Protein AF-A0A438I5A9-F1 (afdb_monomer_lite)

Secondary structure (DSSP, 8-state):
-HHHHHHHHHHHHHHHHHT-HHHHSS-HHHHHHHHHHHHHHHHS-S-GGGGHHHHHHHHHHHHHHHSS---HHHHHHHHHHHHHHHHHHHHHHT-S---------------------PPPP-

Sequence (122 aa):
MAKVILSWVAQKLSVLVIQESGLLNGLEEKVNSIYLELDSLLREPSELEEFRGIAYDIEDVIDDLTLKSLATRRRSRVHKKLEQIKAKIYDVSRGPASYAFIPAQPVEEQNIAITVVSPVID

Foldseek 3Di:
DLLVLLVVLLVLLVCCLPPVVVLCVPPNVLSVVLSVLSVVVSPDPDDRPLCSVLSVLSVVLSVLSPPPDNDPVSNVVSVVSSVVSVVSSVCVVVPPPPPPPPPPDPPPPPDPPDDDDDDDDD

Structure (mmCIF, N/CA/C/O backbone):
data_AF-A0A438I5A9-F1
#
_entry.id   AF-A0A438I5A9-F1
#
loop_
_atom_site.group_PDB
_atom_site.id
_atom_site.type_symbol
_atom_site.label_atom_id
_atom_site.label_alt_id
_atom_site.label_comp_id
_atom_site.label_asym_id
_atom_site.label_entity_id
_atom_site.label_seq_id
_atom_site.pdbx_PDB_ins_code
_atom_site.Cartn_x
_atom_site.Cartn_y
_atom_site.Cartn_z
_atom_site.occupancy
_atom_site.B_iso_or_equiv
_atom_site.auth_seq_id
_atom_site.auth_comp_id
_atom_site.auth_asym_id
_atom_site.auth_atom_id
_atom_site.pdbx_PDB_model_num
ATOM 1 N N . MET A 1 1 ? 4.912 2.527 -17.682 1.00 76.62 1 MET A N 1
ATOM 2 C CA . MET A 1 1 ? 3.610 2.621 -16.978 1.00 76.62 1 MET A CA 1
ATOM 3 C C . MET A 1 1 ? 3.758 2.273 -15.498 1.00 76.62 1 MET A C 1
ATOM 5 O O . MET A 1 1 ? 3.324 3.063 -14.671 1.00 76.62 1 MET A O 1
ATOM 9 N N . ALA A 1 2 ? 4.425 1.164 -15.148 1.00 78.81 2 ALA A N 1
ATOM 10 C CA . ALA A 1 2 ? 4.607 0.736 -13.757 1.00 78.81 2 ALA A CA 1
ATOM 11 C C . ALA A 1 2 ? 5.209 1.800 -12.820 1.00 78.81 2 ALA A C 1
ATOM 13 O O . ALA A 1 2 ? 4.663 2.020 -11.746 1.00 78.81 2 ALA A O 1
ATOM 14 N N . LYS A 1 3 ? 6.241 2.547 -13.247 1.00 81.81 3 LYS A N 1
ATOM 15 C CA . LYS A 1 3 ? 6.838 3.636 -12.443 1.00 81.81 3 LYS A CA 1
ATOM 16 C C . LYS A 1 3 ? 5.818 4.680 -11.966 1.00 81.81 3 LYS A C 1
ATOM 18 O O . LYS A 1 3 ? 5.880 5.123 -10.825 1.00 81.81 3 LYS A O 1
ATOM 23 N N . VAL A 1 4 ? 4.874 5.054 -12.833 1.00 86.25 4 VAL A N 1
ATOM 24 C CA . VAL A 1 4 ? 3.818 6.027 -12.504 1.00 86.25 4 VAL A CA 1
ATOM 25 C C . VAL A 1 4 ? 2.880 5.453 -11.446 1.00 86.25 4 VAL A C 1
ATOM 27 O O . VAL A 1 4 ? 2.567 6.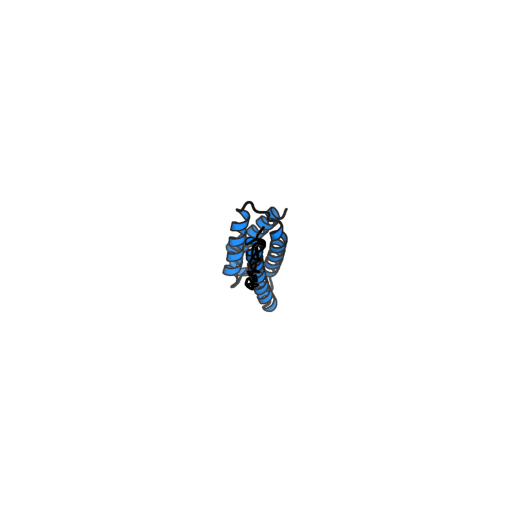130 -10.473 1.00 86.25 4 VAL A O 1
ATOM 30 N N . ILE A 1 5 ? 2.482 4.188 -11.606 1.00 86.38 5 ILE A N 1
ATOM 31 C CA . ILE A 1 5 ? 1.597 3.497 -10.663 1.00 86.38 5 ILE A CA 1
ATOM 32 C C . ILE A 1 5 ? 2.290 3.347 -9.301 1.00 86.38 5 ILE A C 1
ATOM 34 O O . ILE A 1 5 ? 1.700 3.696 -8.284 1.00 86.38 5 ILE A O 1
ATOM 38 N N . LEU A 1 6 ? 3.555 2.914 -9.268 1.00 86.94 6 LEU A N 1
ATOM 39 C CA . LEU A 1 6 ? 4.317 2.810 -8.020 1.00 86.94 6 LEU A CA 1
ATOM 40 C C . LEU A 1 6 ? 4.468 4.154 -7.314 1.00 86.94 6 LEU A C 1
ATOM 42 O O . LEU A 1 6 ? 4.264 4.227 -6.107 1.00 86.94 6 LEU A O 1
ATOM 46 N N . SER A 1 7 ? 4.811 5.211 -8.053 1.00 89.12 7 SER A N 1
ATOM 47 C CA . SER A 1 7 ? 4.953 6.551 -7.481 1.00 89.12 7 SER A CA 1
ATOM 48 C C . SER A 1 7 ? 3.645 7.033 -6.860 1.00 89.12 7 SER A C 1
ATOM 50 O O . SER A 1 7 ? 3.646 7.558 -5.748 1.00 89.12 7 SER A O 1
ATOM 52 N N . TRP A 1 8 ? 2.523 6.789 -7.534 1.00 91.31 8 TRP A N 1
ATOM 53 C CA . TRP A 1 8 ? 1.204 7.134 -7.019 1.00 91.31 8 TRP A CA 1
ATOM 54 C C . TRP A 1 8 ? 0.838 6.346 -5.755 1.00 91.31 8 TRP A C 1
ATOM 56 O O . TRP A 1 8 ? 0.359 6.920 -4.777 1.00 91.31 8 TRP A O 1
ATOM 66 N N . VAL A 1 9 ? 1.108 5.040 -5.737 1.00 91.88 9 VAL A N 1
ATOM 67 C CA . VAL A 1 9 ? 0.880 4.192 -4.562 1.00 91.88 9 VAL A CA 1
ATOM 68 C C . VAL A 1 9 ? 1.768 4.613 -3.385 1.00 91.88 9 VAL A C 1
ATOM 70 O O . VAL A 1 9 ? 1.273 4.742 -2.266 1.00 91.88 9 VAL A O 1
ATOM 73 N N . ALA A 1 10 ? 3.051 4.894 -3.622 1.00 91.38 10 ALA A N 1
ATOM 74 C CA . ALA A 1 10 ? 3.963 5.395 -2.594 1.00 91.38 10 ALA A CA 1
ATOM 75 C C . ALA A 1 10 ? 3.469 6.729 -2.010 1.00 91.38 10 ALA A C 1
ATOM 77 O O . ALA A 1 10 ? 3.500 6.926 -0.796 1.00 91.38 10 ALA A O 1
ATOM 78 N N . GLN A 1 11 ? 2.928 7.613 -2.851 1.00 93.00 11 GLN A N 1
ATOM 79 C CA . GLN A 1 11 ? 2.331 8.866 -2.400 1.00 93.00 11 GLN A CA 1
ATOM 80 C C . GLN A 1 11 ? 1.096 8.636 -1.516 1.00 93.00 11 GLN A C 1
ATOM 82 O O . GLN A 1 11 ? 0.970 9.275 -0.472 1.00 93.00 11 GLN A O 1
ATOM 87 N N . LYS A 1 12 ? 0.210 7.697 -1.872 1.00 92.69 12 LYS A N 1
ATOM 88 C CA . LYS A 1 12 ? -0.932 7.329 -1.016 1.00 92.69 12 LYS A CA 1
ATOM 89 C C . LYS A 1 12 ? -0.485 6.760 0.334 1.00 92.69 12 LYS A C 1
ATOM 91 O O . LYS A 1 12 ? -1.045 7.129 1.363 1.00 92.69 12 LYS A O 1
ATOM 96 N N . LEU A 1 13 ? 0.534 5.897 0.348 1.00 91.56 13 LEU A N 1
ATOM 97 C CA . LEU A 1 13 ? 1.100 5.374 1.594 1.00 91.56 13 LEU A CA 1
ATOM 98 C C . LEU A 1 13 ? 1.696 6.486 2.461 1.00 91.56 13 LEU A C 1
ATOM 100 O O . LEU A 1 13 ? 1.480 6.494 3.669 1.00 91.56 13 LEU A O 1
ATOM 104 N N . SER A 1 14 ? 2.390 7.449 1.852 1.00 91.31 14 SER A N 1
ATOM 105 C CA . SER A 1 14 ? 2.919 8.622 2.552 1.00 91.31 14 SER A CA 1
ATOM 106 C C . SER A 1 14 ? 1.809 9.405 3.263 1.00 91.31 14 SER A C 1
ATOM 108 O O . SER A 1 14 ? 1.932 9.719 4.446 1.00 91.31 14 SER A O 1
ATOM 110 N N . VAL A 1 15 ? 0.681 9.645 2.583 1.00 91.31 15 VAL A N 1
ATOM 111 C CA . VAL A 1 15 ? -0.496 10.301 3.180 1.00 91.31 15 VAL A CA 1
ATOM 112 C C . VAL A 1 15 ? -1.051 9.487 4.351 1.00 91.31 15 VAL A C 1
ATOM 114 O O . VAL A 1 15 ? -1.270 10.047 5.424 1.00 91.31 15 VAL A O 1
ATOM 117 N N . LEU A 1 16 ? -1.205 8.169 4.192 1.00 88.56 16 LEU A N 1
ATOM 118 C CA . LEU A 1 16 ? -1.674 7.292 5.270 1.00 88.56 16 LEU A CA 1
ATOM 119 C C . LEU A 1 16 ? -0.764 7.330 6.503 1.00 88.56 16 LEU A C 1
ATOM 121 O O . LEU A 1 16 ? -1.253 7.382 7.627 1.00 88.56 16 LEU A O 1
ATOM 125 N N . VAL A 1 17 ? 0.554 7.312 6.307 1.00 87.62 17 VAL A N 1
ATOM 126 C CA . VAL A 1 17 ? 1.529 7.307 7.408 1.00 87.62 17 VAL A CA 1
ATOM 127 C C . VAL A 1 17 ? 1.596 8.666 8.109 1.00 87.62 17 VAL A C 1
ATOM 129 O O . VAL A 1 17 ? 1.683 8.715 9.334 1.00 87.62 17 VAL A O 1
ATOM 132 N N . ILE A 1 18 ? 1.556 9.767 7.356 1.00 87.12 18 ILE A N 1
ATOM 133 C CA . ILE A 1 18 ? 1.800 11.117 7.888 1.00 87.12 18 ILE A CA 1
ATOM 134 C C . ILE A 1 18 ? 0.514 11.775 8.395 1.00 87.12 18 ILE A C 1
ATOM 136 O O . ILE A 1 18 ? 0.531 12.445 9.426 1.00 87.12 18 ILE A O 1
ATOM 140 N N . GLN A 1 19 ? -0.587 11.628 7.659 1.00 85.75 19 GLN A N 1
ATOM 141 C CA . GLN A 1 19 ? -1.814 12.401 7.874 1.00 85.75 19 GLN A CA 1
ATOM 142 C C . GLN A 1 19 ? -2.952 11.553 8.447 1.00 85.75 19 GLN A C 1
ATOM 144 O O . GLN A 1 19 ? -3.725 12.047 9.263 1.00 85.75 19 GLN A O 1
ATOM 149 N N . GLU A 1 20 ? -3.041 10.276 8.069 1.00 86.44 20 GLU A N 1
ATOM 150 C CA . GLU A 1 20 ? -4.157 9.395 8.443 1.00 86.44 20 GLU A CA 1
ATOM 151 C C . GLU A 1 20 ? -3.716 8.205 9.311 1.00 86.44 20 GLU A C 1
ATOM 153 O O . GLU A 1 20 ? -4.329 7.136 9.289 1.00 86.44 20 GLU A O 1
ATOM 158 N N . SER A 1 21 ? -2.674 8.390 10.128 1.00 82.81 21 SER A N 1
ATOM 159 C CA . SER A 1 21 ? -2.080 7.320 10.946 1.00 82.81 21 SER A CA 1
ATOM 160 C C . SER A 1 21 ? -3.086 6.637 11.881 1.00 82.81 21 SER A C 1
ATOM 162 O O . SER A 1 21 ? -2.971 5.444 12.153 1.00 82.81 21 SER A O 1
ATOM 164 N N . GLY A 1 22 ? -4.147 7.344 12.288 1.00 83.88 22 GLY A N 1
ATOM 165 C CA . GLY A 1 22 ? -5.256 6.780 13.064 1.00 83.88 22 GLY A CA 1
ATOM 166 C C . GLY A 1 22 ? -6.003 5.624 12.378 1.00 83.88 22 GLY A C 1
ATOM 167 O O . GLY A 1 22 ? -6.617 4.810 13.068 1.00 83.88 22 GLY A O 1
ATOM 168 N N . LEU A 1 23 ? -5.932 5.501 11.047 1.00 85.06 23 LEU A N 1
ATOM 169 C CA . LEU A 1 23 ? -6.495 4.364 10.304 1.00 85.06 23 LEU A CA 1
ATOM 170 C C . LEU A 1 23 ? -5.634 3.098 10.442 1.00 85.06 23 LEU A C 1
ATOM 172 O O . LEU A 1 23 ? -6.148 1.974 10.395 1.00 85.06 23 LEU A O 1
ATOM 176 N N . LEU A 1 24 ? -4.328 3.267 10.659 1.00 86.19 24 LEU A N 1
ATOM 177 C CA . LEU A 1 24 ? -3.358 2.176 10.692 1.00 86.19 24 LEU A CA 1
ATOM 178 C C . LEU A 1 24 ? -3.482 1.365 11.985 1.00 86.19 24 LEU A C 1
ATOM 180 O O . LEU A 1 24 ? -3.490 0.131 11.920 1.00 86.19 24 LEU A O 1
ATOM 184 N N . ASN A 1 25 ? -3.690 2.039 13.123 1.00 83.62 25 ASN A N 1
ATOM 185 C CA . ASN A 1 25 ? -3.977 1.467 14.445 1.00 83.62 25 ASN A CA 1
ATOM 186 C C . ASN A 1 25 ? -3.163 0.181 14.711 1.00 83.62 25 ASN A C 1
ATOM 188 O O . ASN A 1 25 ? -3.690 -0.941 14.692 1.00 83.62 25 ASN A O 1
ATOM 192 N N . GLY A 1 26 ? -1.850 0.372 14.874 1.00 86.00 26 GLY A N 1
ATOM 193 C CA . GLY A 1 26 ? -0.846 -0.664 15.143 1.00 86.00 26 GLY A CA 1
ATOM 194 C C . GLY A 1 26 ? -0.137 -1.226 13.903 1.00 86.00 26 GLY A C 1
ATOM 195 O O . GLY A 1 26 ? 0.615 -2.194 14.014 1.00 86.00 26 GLY A O 1
ATOM 196 N N . LEU A 1 27 ? -0.399 -0.678 12.712 1.00 89.50 27 LEU A N 1
ATOM 197 C CA . LEU A 1 27 ? 0.239 -1.076 11.447 1.00 89.50 27 LEU A CA 1
ATOM 198 C C . LEU A 1 27 ? 1.207 -0.016 10.898 1.00 89.50 27 LEU A C 1
ATOM 200 O O . LEU A 1 27 ? 1.787 -0.220 9.833 1.00 89.50 27 LEU A O 1
ATOM 204 N N . GLU A 1 28 ? 1.391 1.092 11.615 1.00 90.62 28 GLU A N 1
ATOM 205 C CA . GLU A 1 28 ? 2.137 2.282 11.197 1.00 90.62 28 GLU A CA 1
ATOM 206 C C . GLU A 1 28 ? 3.556 1.920 10.757 1.00 90.62 28 GLU A C 1
ATOM 208 O O . GLU A 1 28 ? 3.977 2.270 9.658 1.00 90.62 28 GLU A O 1
ATOM 213 N N . GLU A 1 29 ? 4.266 1.147 11.579 1.00 91.62 29 GLU A N 1
ATOM 214 C CA . GLU A 1 29 ? 5.647 0.747 11.309 1.00 91.62 29 GLU A CA 1
ATOM 215 C C . GLU A 1 29 ? 5.767 -0.105 10.036 1.00 91.62 29 GLU A C 1
ATOM 217 O O . GLU A 1 29 ? 6.651 0.127 9.211 1.00 91.62 29 GLU A O 1
ATOM 222 N N . LYS A 1 30 ? 4.849 -1.059 9.828 1.00 91.50 30 LYS A N 1
ATOM 223 C CA . LYS A 1 30 ? 4.867 -1.929 8.640 1.00 91.50 30 LYS A CA 1
ATOM 224 C C . LYS A 1 30 ? 4.575 -1.153 7.367 1.00 91.50 30 LYS A C 1
ATOM 226 O O . LYS A 1 30 ? 5.265 -1.334 6.367 1.00 91.50 30 LYS A O 1
ATOM 231 N N . VAL A 1 31 ? 3.568 -0.284 7.408 1.00 91.94 31 VAL A N 1
ATOM 232 C CA . VAL A 1 31 ? 3.208 0.554 6.262 1.00 91.94 31 VAL A CA 1
ATOM 233 C C . VAL A 1 31 ? 4.337 1.538 5.945 1.00 91.94 31 VAL A C 1
ATOM 235 O O . VAL A 1 31 ? 4.697 1.690 4.779 1.00 91.94 31 VAL A O 1
ATOM 238 N N . ASN A 1 32 ? 4.960 2.131 6.967 1.00 93.19 32 ASN A N 1
ATOM 239 C CA . ASN A 1 32 ? 6.108 3.015 6.791 1.00 93.19 32 ASN A CA 1
ATOM 240 C C . ASN A 1 32 ? 7.333 2.280 6.215 1.00 93.19 32 ASN A C 1
ATOM 242 O O . ASN A 1 32 ? 7.984 2.803 5.318 1.00 93.19 32 ASN A O 1
ATOM 246 N N . SER A 1 33 ? 7.620 1.049 6.660 1.00 93.06 33 SER A N 1
ATOM 247 C CA . SER A 1 33 ? 8.691 0.214 6.086 1.00 93.06 33 SER A CA 1
ATOM 248 C C . SER A 1 33 ? 8.489 -0.005 4.587 1.00 93.06 33 SER A C 1
ATOM 250 O O . SER A 1 33 ? 9.425 0.175 3.817 1.00 93.06 33 SER A O 1
ATOM 252 N N . ILE A 1 34 ? 7.268 -0.352 4.166 1.00 92.62 34 ILE A N 1
ATOM 253 C CA . ILE A 1 34 ? 6.946 -0.562 2.747 1.00 92.62 34 ILE A CA 1
ATOM 254 C C . ILE A 1 34 ? 7.076 0.746 1.963 1.00 92.62 34 ILE A C 1
ATOM 256 O O . ILE A 1 34 ? 7.650 0.752 0.879 1.00 92.62 34 ILE A O 1
ATOM 260 N N . TYR A 1 35 ? 6.586 1.861 2.509 1.00 92.69 35 TYR A N 1
ATOM 261 C CA . TYR A 1 35 ? 6.753 3.175 1.887 1.00 92.69 35 TYR A CA 1
ATOM 262 C C . TYR A 1 35 ? 8.232 3.509 1.633 1.00 92.69 35 TYR A C 1
ATOM 264 O O . TYR A 1 35 ? 8.579 3.900 0.521 1.00 92.69 35 TYR A O 1
ATOM 272 N N . LEU A 1 36 ? 9.103 3.314 2.628 1.00 91.25 36 LEU A N 1
ATOM 273 C CA . LEU A 1 36 ? 10.535 3.598 2.501 1.00 91.25 36 LEU A CA 1
ATOM 274 C C . LEU A 1 36 ? 11.222 2.696 1.467 1.00 91.25 36 LEU A C 1
ATOM 276 O O . LEU A 1 36 ? 12.043 3.177 0.688 1.00 91.25 36 LEU A O 1
ATOM 280 N N . GLU A 1 37 ? 10.872 1.408 1.427 1.00 89.62 37 GLU A N 1
ATOM 281 C CA . GLU A 1 37 ? 11.391 0.481 0.415 1.00 89.62 37 GLU A CA 1
ATOM 282 C C . GLU A 1 37 ? 10.971 0.911 -1.003 1.00 89.62 37 GLU A C 1
ATOM 284 O O . GLU A 1 37 ? 11.799 0.937 -1.913 1.00 89.62 37 GLU A O 1
ATOM 289 N N . LEU A 1 38 ? 9.715 1.333 -1.193 1.00 87.88 38 LEU A N 1
ATOM 290 C CA . LEU A 1 38 ? 9.229 1.829 -2.485 1.00 87.88 38 LEU A CA 1
ATOM 291 C C . LEU A 1 38 ? 9.871 3.161 -2.888 1.00 87.88 38 LEU A C 1
ATOM 293 O O . LEU A 1 38 ? 10.203 3.328 -4.061 1.00 87.88 38 LEU A O 1
ATOM 297 N N . ASP A 1 39 ? 10.066 4.100 -1.954 1.00 88.25 39 ASP A N 1
ATOM 298 C CA . ASP A 1 39 ? 10.769 5.362 -2.240 1.00 88.25 39 ASP A CA 1
ATOM 299 C C . ASP A 1 39 ? 12.206 5.093 -2.699 1.00 88.25 39 ASP A C 1
ATOM 301 O O . ASP A 1 39 ? 12.665 5.679 -3.680 1.00 88.25 39 ASP A O 1
ATOM 305 N N . SER A 1 40 ? 12.892 4.150 -2.045 1.00 86.62 40 SER A N 1
ATOM 306 C CA . SER A 1 40 ? 14.231 3.718 -2.449 1.00 86.62 40 SER A CA 1
ATOM 307 C C . SER A 1 40 ? 14.228 3.157 -3.871 1.00 86.62 40 SER A C 1
ATOM 309 O O . SER A 1 40 ? 15.055 3.549 -4.690 1.00 86.62 40 SER A O 1
ATOM 311 N N . LEU A 1 41 ? 13.275 2.283 -4.199 1.00 82.75 41 LEU A N 1
ATOM 312 C CA . LEU A 1 41 ? 13.172 1.670 -5.526 1.00 82.75 41 LEU A CA 1
ATOM 313 C C . LEU A 1 41 ? 12.860 2.681 -6.631 1.00 82.75 41 LEU A C 1
ATOM 315 O O . LEU A 1 41 ? 13.364 2.560 -7.743 1.00 82.75 41 LEU A O 1
ATOM 319 N N . LEU A 1 42 ? 12.052 3.702 -6.343 1.00 83.94 42 LEU A N 1
ATOM 320 C CA . LEU A 1 42 ? 11.712 4.746 -7.314 1.00 83.94 42 LEU A CA 1
ATOM 321 C C . LEU A 1 42 ? 12.910 5.629 -7.700 1.00 83.94 42 LEU A C 1
ATOM 323 O O . LEU A 1 42 ? 12.883 6.250 -8.775 1.00 83.94 42 LEU A O 1
ATOM 327 N N . ARG A 1 43 ? 13.936 5.687 -6.840 1.00 83.12 43 ARG A N 1
ATOM 328 C CA . ARG A 1 43 ? 15.201 6.398 -7.081 1.00 83.12 43 ARG A CA 1
ATOM 329 C C . ARG A 1 43 ? 16.159 5.605 -7.971 1.00 83.12 43 ARG A C 1
ATOM 331 O O . ARG A 1 43 ? 16.969 6.226 -8.655 1.00 83.12 43 ARG A O 1
ATOM 338 N N . GLU A 1 44 ? 16.039 4.280 -8.006 1.00 78.12 44 GLU A N 1
ATOM 339 C CA . GLU A 1 44 ? 16.864 3.417 -8.852 1.00 78.12 44 GLU A CA 1
ATOM 340 C C . GLU A 1 44 ? 16.410 3.456 -10.332 1.00 78.12 44 GLU A C 1
ATOM 342 O O . GLU A 1 44 ? 15.220 3.611 -10.631 1.00 78.12 44 GLU A O 1
ATOM 347 N N . PRO A 1 45 ? 17.339 3.324 -11.299 1.00 58.81 45 PRO A N 1
ATOM 348 C CA . PRO A 1 45 ? 17.033 3.344 -12.733 1.00 58.81 45 PRO A CA 1
ATOM 349 C C . PRO A 1 45 ? 16.494 2.006 -13.283 1.00 58.81 45 PRO A C 1
ATOM 351 O O . PRO A 1 45 ? 16.352 1.872 -14.497 1.00 58.81 45 PRO A O 1
ATOM 354 N N . SER A 1 46 ? 16.223 1.015 -12.427 1.00 65.75 46 SER A N 1
ATOM 355 C CA . SER A 1 46 ? 15.857 -0.355 -12.810 1.00 65.75 46 SER A CA 1
ATOM 356 C C . SER A 1 46 ? 14.473 -0.479 -13.465 1.00 65.75 46 SER A C 1
ATOM 358 O O . SER A 1 46 ? 13.604 0.390 -13.351 1.00 65.75 46 SER A O 1
ATOM 360 N N . GLU A 1 47 ? 14.262 -1.586 -14.186 1.00 67.88 47 GLU A N 1
ATOM 361 C CA . GLU A 1 47 ? 12.981 -1.901 -14.820 1.00 67.88 47 GLU A CA 1
ATOM 362 C C . GLU A 1 47 ? 11.912 -2.207 -13.761 1.00 67.88 47 GLU A C 1
ATOM 364 O O . GLU A 1 47 ? 11.828 -3.294 -13.202 1.00 67.88 47 GLU A O 1
ATOM 369 N N . LEU A 1 48 ? 11.058 -1.218 -13.487 1.00 75.12 48 LEU A N 1
ATOM 370 C CA . LEU A 1 48 ? 10.024 -1.299 -12.451 1.00 75.12 48 LEU A CA 1
ATOM 371 C C . LEU A 1 48 ? 8.793 -2.141 -12.840 1.00 75.12 48 LEU A C 1
ATOM 373 O O . LEU A 1 48 ? 7.804 -2.146 -12.108 1.00 75.12 48 LEU A O 1
ATOM 377 N N . GLU A 1 49 ? 8.795 -2.815 -13.993 1.00 80.31 49 GLU A N 1
ATOM 378 C CA . GLU A 1 49 ? 7.606 -3.525 -14.485 1.00 80.31 49 GLU A CA 1
ATOM 379 C C . GLU A 1 49 ? 7.234 -4.717 -13.588 1.00 80.31 49 GLU A C 1
ATOM 381 O O . GLU A 1 49 ? 6.052 -4.939 -13.322 1.00 80.31 49 GLU A O 1
ATOM 386 N N . GLU A 1 50 ? 8.225 -5.398 -13.008 1.00 78.44 50 GLU A N 1
ATOM 387 C CA . GLU A 1 50 ? 8.021 -6.484 -12.034 1.00 78.44 50 GLU A CA 1
ATOM 388 C C . GLU A 1 50 ? 7.311 -6.003 -10.755 1.00 78.44 50 GLU A C 1
ATOM 390 O O . GLU A 1 50 ? 6.580 -6.756 -10.107 1.00 78.44 50 GLU A O 1
ATOM 395 N N . PHE A 1 51 ? 7.419 -4.710 -10.435 1.00 82.38 51 PHE A N 1
ATOM 396 C CA . PHE A 1 51 ? 6.749 -4.109 -9.285 1.00 82.38 51 PHE A CA 1
ATOM 397 C C . PHE A 1 51 ? 5.291 -3.727 -9.555 1.00 82.38 51 PHE A C 1
ATOM 399 O O . PHE A 1 51 ? 4.568 -3.350 -8.628 1.00 82.38 51 PHE A O 1
ATOM 406 N N . ARG A 1 52 ? 4.804 -3.842 -10.796 1.00 86.12 52 ARG A N 1
ATOM 407 C CA . ARG A 1 52 ? 3.411 -3.512 -11.121 1.00 86.12 52 ARG A CA 1
ATOM 408 C C . ARG A 1 52 ? 2.418 -4.338 -10.297 1.00 86.12 52 ARG A C 1
ATOM 410 O O . ARG A 1 52 ? 1.427 -3.794 -9.820 1.00 86.12 52 ARG A O 1
ATOM 417 N N . GLY A 1 53 ? 2.692 -5.630 -10.099 1.00 88.19 53 GLY A N 1
ATOM 418 C CA . GLY A 1 53 ? 1.859 -6.497 -9.257 1.00 88.19 53 GLY A CA 1
ATOM 419 C C . GLY A 1 53 ? 1.846 -6.059 -7.790 1.00 88.19 53 GLY A C 1
ATOM 420 O O . GLY A 1 53 ? 0.792 -6.045 -7.160 1.00 88.19 53 GLY A O 1
ATOM 421 N N . ILE A 1 54 ? 2.999 -5.623 -7.276 1.00 90.00 54 ILE A N 1
ATOM 422 C CA . ILE A 1 54 ? 3.145 -5.099 -5.911 1.00 90.00 54 ILE A CA 1
ATOM 423 C C . ILE A 1 54 ? 2.302 -3.832 -5.729 1.00 90.00 54 ILE A C 1
ATOM 425 O O . ILE A 1 54 ? 1.642 -3.678 -4.705 1.00 90.00 54 ILE A O 1
ATOM 429 N N . ALA A 1 55 ? 2.262 -2.953 -6.732 1.00 91.12 55 ALA A N 1
ATOM 430 C CA . ALA A 1 55 ? 1.464 -1.734 -6.665 1.00 91.12 55 ALA A CA 1
ATOM 431 C C . ALA A 1 55 ? -0.042 -2.022 -6.501 1.00 91.12 55 ALA A C 1
ATOM 433 O O . ALA A 1 55 ? -0.687 -1.393 -5.664 1.00 91.12 55 ALA A O 1
ATOM 434 N N . TYR A 1 56 ? -0.585 -3.008 -7.225 1.00 91.69 56 TYR A N 1
ATOM 435 C CA . TYR A 1 56 ? -1.984 -3.428 -7.058 1.00 91.69 56 TYR A CA 1
ATOM 436 C C . TYR A 1 56 ? -2.246 -4.077 -5.693 1.00 91.69 56 TYR A C 1
ATOM 438 O O . TYR A 1 56 ? -3.268 -3.811 -5.065 1.00 91.69 56 TYR A O 1
ATOM 446 N N . ASP A 1 57 ? -1.311 -4.887 -5.189 1.00 93.38 57 ASP A N 1
ATOM 447 C CA . ASP A 1 57 ? -1.448 -5.471 -3.853 1.00 93.38 57 ASP A CA 1
ATOM 448 C C . ASP A 1 57 ? -1.501 -4.400 -2.756 1.00 93.38 57 ASP A C 1
ATOM 450 O O . ASP A 1 57 ? -2.245 -4.553 -1.784 1.00 93.38 57 ASP A O 1
ATOM 454 N N . ILE A 1 58 ? -0.725 -3.324 -2.901 1.00 92.75 58 ILE A N 1
ATOM 455 C CA . ILE A 1 58 ? -0.746 -2.200 -1.964 1.00 92.75 58 ILE A CA 1
ATOM 456 C C . ILE A 1 58 ? -2.042 -1.398 -2.099 1.00 92.75 58 ILE A 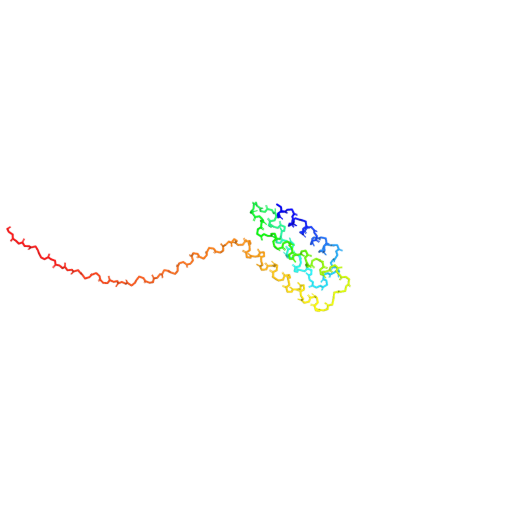C 1
ATOM 458 O O . ILE A 1 58 ? -2.610 -1.020 -1.078 1.00 92.75 58 ILE A O 1
ATOM 462 N N . GLU A 1 59 ? -2.522 -1.145 -3.318 1.00 92.75 59 GLU A N 1
ATOM 463 C CA . GLU A 1 59 ? -3.794 -0.447 -3.539 1.00 92.75 59 GLU A CA 1
ATOM 464 C C . GLU A 1 59 ? -4.950 -1.152 -2.818 1.00 92.75 59 GLU A C 1
ATOM 466 O O . GLU A 1 59 ? -5.660 -0.518 -2.040 1.00 92.75 59 GLU A O 1
ATOM 471 N N . ASP A 1 60 ? -5.036 -2.478 -2.937 1.00 91.69 60 ASP A N 1
ATOM 472 C CA . ASP A 1 60 ? -6.012 -3.283 -2.197 1.00 91.69 60 ASP A CA 1
ATOM 473 C C . ASP A 1 60 ? -5.893 -3.115 -0.670 1.00 91.69 60 ASP A C 1
ATOM 475 O O . ASP A 1 60 ? -6.892 -3.148 0.049 1.00 91.69 60 ASP A O 1
ATOM 479 N N . VAL A 1 61 ? -4.669 -2.988 -0.144 1.00 91.94 61 VAL A N 1
ATOM 480 C CA . VAL A 1 61 ? -4.451 -2.772 1.295 1.00 91.94 61 VAL A CA 1
ATOM 481 C C . VAL A 1 61 ? -4.903 -1.376 1.714 1.00 91.94 61 VAL A C 1
ATOM 483 O O . VAL A 1 61 ? -5.508 -1.234 2.774 1.00 91.94 61 VAL A O 1
ATOM 486 N N . ILE A 1 62 ? -4.633 -0.357 0.901 1.00 90.31 62 ILE A N 1
ATOM 487 C CA . ILE A 1 62 ? -5.087 1.018 1.141 1.00 90.31 62 ILE A CA 1
ATOM 488 C C . ILE A 1 62 ? -6.617 1.064 1.167 1.00 90.31 62 ILE A C 1
ATOM 490 O O . ILE A 1 62 ? -7.204 1.655 2.076 1.00 90.31 62 ILE A O 1
ATOM 494 N N . ASP A 1 63 ? -7.270 0.385 0.230 1.00 89.19 63 ASP A N 1
ATOM 495 C CA . ASP A 1 63 ? -8.726 0.281 0.196 1.00 89.19 63 ASP A CA 1
ATOM 496 C C . ASP A 1 63 ? -9.256 -0.443 1.445 1.00 89.19 63 ASP A C 1
ATOM 498 O O . ASP A 1 63 ? -10.163 0.051 2.114 1.00 89.19 63 ASP A O 1
ATOM 502 N N . ASP A 1 64 ? -8.641 -1.560 1.851 1.00 88.62 64 ASP A N 1
ATOM 503 C CA . ASP A 1 64 ? -9.011 -2.266 3.085 1.00 88.62 64 ASP A CA 1
ATOM 504 C C . ASP A 1 64 ? -8.810 -1.403 4.355 1.00 88.62 64 ASP A C 1
ATOM 506 O O . ASP A 1 64 ? -9.580 -1.542 5.312 1.00 88.62 64 ASP A O 1
ATOM 510 N N . LEU A 1 65 ? -7.801 -0.520 4.376 1.00 85.94 65 LEU A N 1
ATOM 511 C CA . LEU A 1 65 ? -7.478 0.383 5.493 1.00 85.94 65 LEU A CA 1
ATOM 512 C C . LEU A 1 65 ? -8.411 1.596 5.591 1.00 85.94 65 LEU A C 1
ATOM 514 O O . LEU A 1 65 ? -8.743 2.031 6.693 1.00 85.94 65 LEU A O 1
ATOM 518 N N . THR A 1 66 ? -8.848 2.132 4.453 1.00 83.56 66 THR A N 1
ATOM 519 C CA . THR A 1 66 ? -9.718 3.320 4.380 1.00 83.56 66 THR A CA 1
ATOM 520 C C . THR A 1 66 ? -11.199 2.991 4.586 1.00 83.56 66 THR A C 1
ATOM 522 O O . THR A 1 66 ? -12.026 3.880 4.823 1.00 83.56 66 THR A O 1
ATOM 525 N N . LEU A 1 67 ? -11.567 1.707 4.573 1.00 80.94 67 LEU A N 1
ATOM 526 C CA . LEU A 1 67 ? -12.919 1.267 4.901 1.00 80.94 67 LEU A CA 1
ATOM 527 C C . LEU A 1 67 ? -13.235 1.487 6.389 1.00 80.94 67 LEU A C 1
ATOM 529 O O . LEU A 1 67 ? -12.669 0.854 7.278 1.00 80.94 67 LEU A O 1
ATOM 533 N N . LYS A 1 68 ? -14.251 2.324 6.649 1.00 66.31 68 LYS A N 1
ATOM 534 C CA . LYS A 1 68 ? -14.719 2.737 7.991 1.00 66.31 68 LYS A CA 1
ATOM 535 C C . LYS A 1 68 ? -15.008 1.592 8.977 1.00 66.31 68 LYS A C 1
ATOM 537 O O . LYS A 1 68 ? -15.025 1.828 10.181 1.00 66.31 68 LYS A O 1
ATOM 542 N N . SER A 1 69 ? -15.255 0.367 8.503 1.00 65.19 69 SER A N 1
ATOM 543 C CA . SER A 1 69 ? -15.507 -0.812 9.342 1.00 65.19 69 SER A CA 1
ATOM 544 C C . SER A 1 69 ? -14.406 -1.866 9.175 1.00 65.19 6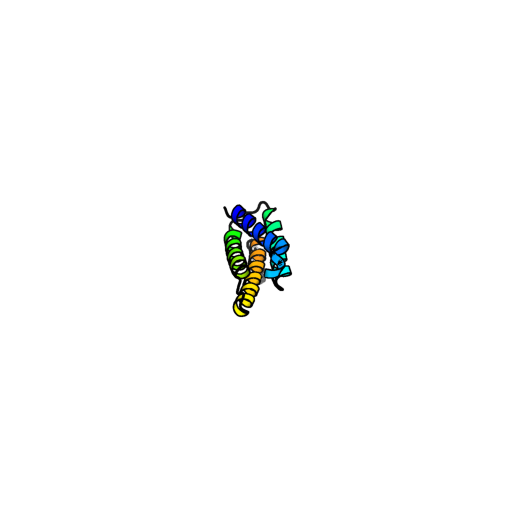9 SER A C 1
ATOM 546 O O . SER A 1 69 ? -14.577 -2.890 8.501 1.00 65.19 69 SER A O 1
ATOM 548 N N . LEU A 1 70 ? -13.261 -1.643 9.809 1.00 66.00 70 LEU A N 1
ATOM 549 C CA . LEU A 1 70 ? -12.184 -2.626 9.849 1.00 66.00 70 LEU A CA 1
ATOM 550 C C . LEU A 1 70 ? -12.481 -3.685 10.921 1.00 66.00 70 LEU A C 1
ATOM 552 O O . LEU A 1 70 ? -12.040 -3.598 12.065 1.00 66.00 70 LEU A O 1
ATOM 556 N N . ALA A 1 71 ? -13.267 -4.701 10.557 1.00 74.81 71 ALA A N 1
ATOM 557 C CA . ALA A 1 71 ? -13.498 -5.851 11.429 1.00 74.81 71 ALA A CA 1
ATOM 558 C C . ALA A 1 71 ? -12.174 -6.583 11.729 1.00 74.81 71 ALA A C 1
ATOM 560 O O . ALA A 1 71 ? -11.297 -6.663 10.867 1.00 74.81 71 ALA A O 1
ATOM 561 N N . THR A 1 72 ? -12.049 -7.212 12.903 1.00 75.44 72 THR A N 1
ATOM 562 C CA . THR A 1 72 ? -10.838 -7.944 13.336 1.00 75.44 72 THR A CA 1
ATOM 563 C C . THR A 1 72 ? -10.319 -8.933 12.283 1.00 75.44 72 THR A C 1
ATOM 565 O O . THR A 1 72 ? -9.115 -9.034 12.053 1.00 75.44 72 THR A O 1
ATOM 568 N N . ARG A 1 73 ? -11.227 -9.617 11.569 1.00 75.94 73 ARG A N 1
ATOM 569 C CA . ARG A 1 73 ? -10.887 -10.543 10.473 1.00 75.94 73 ARG A CA 1
ATOM 570 C C . ARG A 1 73 ? -10.277 -9.843 9.251 1.00 75.94 73 ARG A C 1
ATOM 572 O O . ARG A 1 73 ? -9.415 -10.418 8.595 1.00 75.94 73 ARG A O 1
ATOM 579 N N . ARG A 1 74 ? -10.712 -8.621 8.928 1.00 79.69 74 ARG A N 1
ATOM 580 C CA . ARG A 1 74 ? -10.091 -7.813 7.865 1.00 79.69 74 ARG A CA 1
ATOM 581 C C . ARG A 1 74 ? -8.730 -7.294 8.309 1.00 79.69 74 ARG A C 1
ATOM 583 O O . ARG A 1 74 ? -7.792 -7.345 7.528 1.00 79.69 74 ARG A O 1
ATOM 590 N N . ARG A 1 75 ? -8.578 -6.921 9.583 1.00 83.44 75 ARG A N 1
ATOM 591 C CA . ARG A 1 75 ? -7.292 -6.455 10.121 1.00 83.44 75 ARG A CA 1
ATOM 592 C C . ARG A 1 75 ? -6.203 -7.525 10.049 1.00 83.44 75 ARG A C 1
ATOM 594 O O . ARG A 1 75 ? -5.094 -7.245 9.606 1.00 83.44 75 ARG A O 1
ATOM 601 N N . SER A 1 76 ? -6.520 -8.769 10.413 1.00 86.00 76 SER A N 1
ATOM 602 C CA . SER A 1 76 ? -5.561 -9.877 10.293 1.00 86.00 76 SER A CA 1
ATOM 603 C C . SER A 1 76 ? -5.207 -10.198 8.837 1.00 86.00 76 SER A C 1
ATOM 605 O O . SER A 1 76 ? -4.063 -10.546 8.546 1.00 86.00 76 SER A O 1
ATOM 607 N N . ARG A 1 77 ? -6.159 -10.038 7.909 1.00 88.19 77 ARG A N 1
ATOM 608 C CA . ARG A 1 77 ? -5.911 -10.142 6.465 1.00 88.19 77 ARG A CA 1
ATOM 609 C C . ARG A 1 77 ? -4.967 -9.041 5.977 1.00 88.19 77 ARG A C 1
ATOM 611 O O . ARG A 1 77 ? -3.994 -9.375 5.311 1.00 88.19 77 ARG A O 1
ATOM 618 N N . VAL A 1 78 ? -5.211 -7.782 6.344 1.00 90.75 78 VAL A N 1
ATOM 619 C CA . VAL A 1 78 ? -4.335 -6.645 6.004 1.00 90.75 78 VAL A CA 1
ATOM 620 C C . VAL A 1 78 ? -2.919 -6.897 6.506 1.00 90.75 78 VAL A C 1
ATOM 622 O O . VAL A 1 78 ? -1.966 -6.782 5.744 1.00 90.75 78 VAL A O 1
ATOM 625 N N . HIS A 1 79 ? -2.776 -7.339 7.755 1.00 91.06 79 HIS A N 1
ATOM 626 C CA . HIS A 1 79 ? -1.470 -7.649 8.325 1.00 91.06 79 HIS A CA 1
ATOM 627 C C . HIS A 1 79 ? -0.712 -8.715 7.523 1.00 91.06 79 HIS A C 1
ATOM 629 O O . HIS A 1 79 ? 0.458 -8.532 7.203 1.00 91.06 79 HIS A O 1
ATOM 635 N N . LYS A 1 80 ? -1.383 -9.813 7.151 1.00 91.50 80 LYS A N 1
ATOM 636 C CA . LYS A 1 80 ? -0.783 -10.858 6.307 1.00 91.50 80 LYS A CA 1
ATOM 637 C C . LYS A 1 80 ? -0.418 -10.339 4.918 1.00 91.50 80 LYS A C 1
ATOM 639 O O . LYS A 1 80 ? 0.615 -10.729 4.386 1.00 91.50 80 LYS A O 1
ATOM 644 N N . LYS A 1 81 ? -1.252 -9.477 4.334 1.00 93.19 81 LYS A N 1
ATOM 645 C CA . LYS A 1 81 ? -1.009 -8.923 3.000 1.00 93.19 81 LYS A CA 1
ATOM 646 C C . LYS A 1 81 ? 0.183 -7.962 2.997 1.00 93.19 81 LYS A C 1
ATOM 648 O O . LYS A 1 81 ? 1.004 -8.045 2.094 1.00 93.19 81 LYS A O 1
ATOM 653 N N . LEU A 1 82 ? 0.344 -7.147 4.042 1.00 93.62 82 LEU A N 1
ATOM 654 C CA . LEU A 1 82 ? 1.532 -6.307 4.240 1.00 93.62 82 LEU A CA 1
ATOM 655 C C . LEU A 1 82 ? 2.823 -7.143 4.316 1.00 93.62 82 LEU A C 1
ATOM 657 O O . LEU A 1 82 ? 3.806 -6.796 3.670 1.00 93.62 82 LEU A O 1
ATOM 661 N N . GLU A 1 83 ? 2.811 -8.280 5.020 1.00 93.25 83 GLU A N 1
ATOM 662 C CA . GLU A 1 83 ? 3.971 -9.190 5.055 1.00 93.25 83 GLU A CA 1
ATOM 663 C C . GLU A 1 83 ? 4.297 -9.787 3.683 1.00 93.25 83 GLU A C 1
ATOM 665 O O . GLU A 1 83 ? 5.459 -9.852 3.288 1.00 93.25 83 GLU A O 1
ATOM 670 N N . GLN A 1 84 ? 3.273 -10.193 2.930 1.00 93.88 84 GLN A N 1
ATOM 671 C CA . GLN A 1 84 ? 3.456 -10.713 1.574 1.00 93.88 84 GLN A CA 1
ATOM 672 C C . GLN A 1 84 ? 4.017 -9.650 0.630 1.00 93.88 84 GLN A C 1
ATOM 674 O O . GLN A 1 84 ? 4.889 -9.959 -0.175 1.00 93.88 84 GLN A O 1
ATOM 679 N N . ILE A 1 85 ? 3.540 -8.408 0.733 1.00 92.56 85 ILE A N 1
ATOM 680 C CA . ILE A 1 85 ? 4.053 -7.276 -0.045 1.00 92.56 85 ILE A CA 1
ATOM 681 C C . ILE A 1 85 ? 5.532 -7.058 0.263 1.00 92.56 85 ILE A C 1
ATOM 683 O O . ILE A 1 85 ? 6.332 -6.982 -0.664 1.00 92.56 85 ILE A O 1
ATOM 687 N N . LYS A 1 86 ? 5.906 -7.029 1.545 1.00 91.06 86 LYS A N 1
ATOM 688 C CA . LYS A 1 86 ? 7.301 -6.858 1.960 1.00 91.06 86 LYS A CA 1
ATOM 689 C C . LYS A 1 86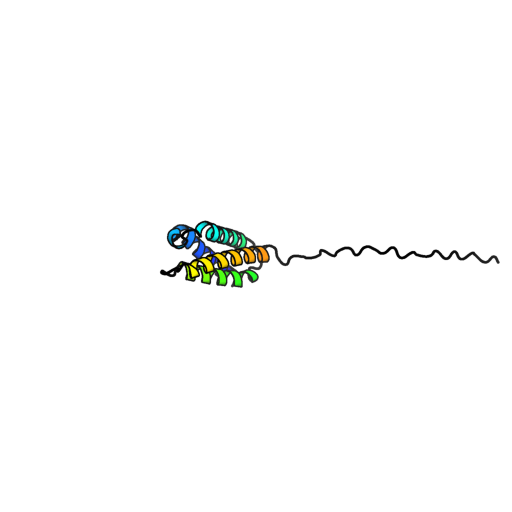 ? 8.205 -7.972 1.421 1.00 91.06 86 LYS A C 1
ATOM 691 O O . LYS A 1 86 ? 9.265 -7.692 0.871 1.00 91.06 86 LYS A O 1
ATOM 696 N N . ALA A 1 87 ? 7.763 -9.227 1.507 1.00 90.38 87 ALA A N 1
ATOM 697 C CA . ALA A 1 87 ? 8.497 -10.356 0.935 1.00 90.38 87 ALA A CA 1
ATOM 698 C C . ALA A 1 87 ? 8.651 -10.236 -0.592 1.00 90.38 87 ALA A C 1
ATOM 700 O O . ALA A 1 87 ? 9.747 -10.406 -1.111 1.00 90.38 87 ALA A O 1
ATOM 701 N N . LYS A 1 88 ? 7.586 -9.858 -1.312 1.00 89.62 88 LYS A N 1
ATOM 702 C CA . LYS A 1 88 ? 7.647 -9.647 -2.767 1.00 89.62 88 LYS A CA 1
ATOM 703 C C . LYS A 1 88 ? 8.600 -8.516 -3.149 1.00 89.62 88 LYS A C 1
ATOM 705 O O . LYS A 1 88 ? 9.351 -8.665 -4.103 1.00 89.62 88 LYS A O 1
ATOM 710 N N . ILE A 1 89 ? 8.580 -7.398 -2.422 1.00 88.06 89 ILE A N 1
ATOM 711 C CA . ILE A 1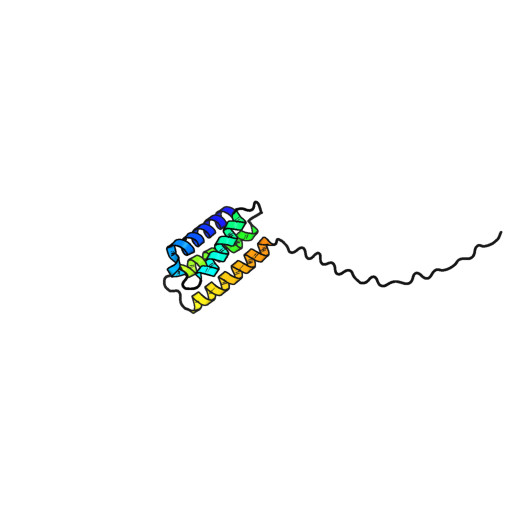 89 ? 9.519 -6.290 -2.642 1.00 88.06 89 ILE A CA 1
ATOM 712 C C . ILE A 1 89 ? 10.959 -6.784 -2.466 1.00 88.06 89 ILE A C 1
ATOM 714 O O . ILE A 1 89 ? 11.810 -6.505 -3.311 1.00 88.06 89 ILE A O 1
ATOM 718 N N . TYR A 1 90 ? 11.225 -7.561 -1.415 1.00 86.88 90 TYR A N 1
ATOM 719 C CA . TYR A 1 90 ? 12.535 -8.161 -1.178 1.00 86.88 90 TYR A CA 1
ATOM 720 C C . TYR A 1 90 ? 12.974 -9.100 -2.316 1.00 86.88 90 TYR A C 1
ATOM 722 O O . TYR A 1 90 ? 14.093 -8.981 -2.810 1.00 86.88 90 TYR A O 1
ATOM 730 N N . ASP A 1 91 ? 12.092 -9.989 -2.771 1.00 85.38 91 ASP A N 1
ATOM 731 C CA . ASP A 1 91 ? 12.400 -10.937 -3.846 1.00 85.38 91 ASP A CA 1
ATOM 732 C C . ASP A 1 91 ? 12.687 -10.224 -5.174 1.00 85.38 91 ASP A C 1
ATOM 734 O O . ASP A 1 91 ? 13.694 -10.506 -5.821 1.00 85.38 91 ASP A O 1
ATOM 738 N N . VAL A 1 92 ? 11.846 -9.255 -5.553 1.00 80.88 92 VAL A N 1
ATOM 739 C CA . VAL A 1 92 ? 12.010 -8.494 -6.803 1.00 80.88 92 VAL A CA 1
ATOM 740 C C . VAL A 1 92 ? 13.252 -7.595 -6.739 1.00 80.88 92 VAL A C 1
ATOM 742 O O . VAL A 1 92 ? 14.008 -7.502 -7.702 1.00 80.88 92 VAL A O 1
ATOM 745 N N . SER A 1 93 ? 13.528 -6.967 -5.591 1.00 78.88 93 SER A N 1
ATOM 746 C CA . SER A 1 93 ? 14.706 -6.098 -5.423 1.00 78.88 93 SER A CA 1
ATOM 747 C C . SER A 1 93 ? 16.046 -6.843 -5.456 1.00 78.88 93 SER A C 1
ATOM 749 O O . SER A 1 93 ? 17.065 -6.238 -5.790 1.00 78.88 93 SER A O 1
ATOM 751 N N . ARG A 1 94 ? 16.076 -8.152 -5.167 1.00 75.56 94 ARG A N 1
ATOM 752 C CA . ARG A 1 94 ? 17.283 -8.985 -5.315 1.00 75.56 94 ARG A CA 1
ATOM 753 C C . ARG A 1 94 ? 17.564 -9.410 -6.760 1.00 75.56 94 ARG A C 1
ATOM 755 O O . ARG A 1 94 ? 18.637 -9.966 -7.008 1.00 75.56 94 ARG A O 1
ATOM 762 N N . GLY A 1 95 ? 16.645 -9.144 -7.692 1.00 63.00 95 GLY A N 1
ATOM 763 C CA . GLY A 1 95 ? 16.681 -9.697 -9.044 1.00 63.00 95 GLY A CA 1
ATOM 764 C C . GLY A 1 95 ? 16.501 -11.222 -9.037 1.00 63.00 95 GLY A C 1
ATOM 765 O O . GLY A 1 95 ? 16.357 -11.826 -7.968 1.00 63.00 95 GLY A O 1
ATOM 766 N N . PRO A 1 96 ? 16.519 -11.895 -10.204 1.00 52.75 96 PRO A N 1
ATOM 767 C CA . PRO A 1 96 ? 16.535 -13.349 -10.226 1.00 52.75 96 PRO A CA 1
ATOM 768 C C . PRO A 1 96 ? 17.729 -13.809 -9.397 1.00 52.75 96 PRO A C 1
ATOM 770 O O . PRO A 1 96 ? 18.873 -13.473 -9.707 1.00 52.75 96 PRO A O 1
ATOM 773 N N . ALA A 1 97 ? 17.460 -14.557 -8.326 1.00 48.31 97 ALA A N 1
ATOM 774 C CA . ALA A 1 97 ? 18.501 -15.235 -7.584 1.00 48.31 97 ALA A CA 1
ATOM 775 C C . ALA A 1 97 ? 19.302 -16.044 -8.604 1.00 48.31 97 ALA A C 1
ATOM 777 O O . ALA A 1 97 ? 18.814 -17.041 -9.140 1.00 48.31 97 ALA A O 1
ATOM 778 N N . SER A 1 98 ? 20.516 -15.596 -8.915 1.00 43.28 98 SER A N 1
ATOM 779 C CA . SER A 1 98 ? 21.477 -16.402 -9.638 1.00 43.28 98 SER A CA 1
ATOM 780 C C . SER A 1 98 ? 21.861 -17.543 -8.703 1.00 43.28 98 SER A C 1
ATOM 782 O O . SER A 1 98 ? 22.886 -17.536 -8.028 1.00 43.28 98 SER A O 1
ATOM 784 N N . TYR A 1 99 ? 21.011 -18.565 -8.649 1.00 47.00 99 TYR A N 1
ATOM 785 C CA . TYR A 1 99 ? 21.400 -19.895 -8.227 1.00 47.00 99 TYR A CA 1
ATOM 786 C C . TYR A 1 99 ? 22.345 -20.458 -9.297 1.00 47.00 99 TYR A C 1
ATOM 788 O O . TYR A 1 99 ? 22.032 -21.407 -10.001 1.00 47.00 99 TYR A O 1
ATOM 796 N N . ALA A 1 100 ? 23.532 -19.866 -9.410 1.00 43.06 100 ALA A N 1
ATOM 797 C CA . ALA A 1 100 ? 24.724 -20.537 -9.890 1.00 43.06 100 ALA A CA 1
ATOM 798 C C . ALA A 1 100 ? 25.463 -21.120 -8.677 1.00 43.06 100 ALA A C 1
ATOM 800 O O . ALA A 1 100 ? 26.672 -20.980 -8.540 1.00 43.06 100 ALA A O 1
ATOM 801 N N . PHE A 1 101 ? 24.738 -21.778 -7.767 1.00 47.28 101 PHE A N 1
ATOM 802 C CA . PHE A 1 101 ? 25.373 -22.815 -6.972 1.00 47.28 101 PHE A CA 1
ATOM 803 C C . PHE A 1 101 ? 25.372 -24.051 -7.864 1.00 47.28 101 PHE A C 1
ATOM 805 O O . PHE A 1 101 ? 24.433 -24.840 -7.849 1.00 47.28 101 PHE A O 1
ATOM 812 N N . ILE A 1 102 ? 26.385 -24.162 -8.723 1.00 52.62 102 ILE A N 1
ATOM 813 C CA . ILE A 1 102 ? 26.752 -25.455 -9.289 1.00 52.62 102 ILE A CA 1
ATOM 814 C C . ILE A 1 102 ? 27.420 -26.184 -8.122 1.00 52.62 102 ILE A C 1
ATOM 816 O O . ILE A 1 102 ? 28.531 -25.793 -7.753 1.00 52.62 102 ILE A O 1
ATOM 820 N N . PRO A 1 103 ? 26.788 -27.181 -7.473 1.00 42.91 103 PRO A N 1
ATOM 821 C CA . PRO A 1 103 ? 27.552 -28.059 -6.609 1.00 42.91 103 PRO A CA 1
ATOM 822 C C . PRO A 1 103 ? 28.616 -28.694 -7.503 1.00 42.91 103 PRO A C 1
ATOM 824 O O . PRO A 1 103 ? 28.284 -29.396 -8.459 1.00 42.91 103 PRO A O 1
ATOM 827 N N . ALA A 1 104 ? 29.889 -28.389 -7.242 1.00 56.25 104 ALA A N 1
ATOM 828 C CA . ALA A 1 104 ? 30.980 -29.124 -7.854 1.00 56.25 104 ALA A CA 1
ATOM 829 C C . ALA A 1 104 ? 30.732 -30.597 -7.522 1.00 56.25 104 ALA A C 1
ATOM 831 O O . ALA A 1 104 ? 30.767 -30.989 -6.354 1.00 56.25 104 ALA A O 1
ATOM 832 N N . GLN A 1 105 ? 30.379 -31.387 -8.536 1.00 52.66 105 GLN A N 1
ATOM 833 C CA . GLN A 1 105 ? 30.331 -32.829 -8.371 1.00 52.66 105 GLN A CA 1
ATOM 834 C C . GLN A 1 105 ? 31.737 -33.253 -7.934 1.00 52.66 105 GLN A C 1
ATOM 836 O O . GLN A 1 105 ? 32.710 -32.757 -8.515 1.00 52.66 105 GLN A O 1
ATOM 841 N N . PRO A 1 106 ? 31.880 -34.093 -6.896 1.00 48.09 106 PRO A N 1
ATOM 842 C CA . PRO A 1 106 ? 33.188 -34.610 -6.545 1.00 48.09 106 PRO A CA 1
ATOM 843 C C . PRO A 1 106 ? 33.715 -35.333 -7.783 1.00 48.09 106 PRO A C 1
ATOM 845 O O . PRO A 1 106 ? 33.038 -36.197 -8.340 1.00 48.09 106 PRO A O 1
ATOM 848 N N . VAL A 1 107 ? 34.881 -34.908 -8.265 1.00 56.12 107 VAL A N 1
ATOM 849 C CA . VAL A 1 107 ? 35.572 -35.586 -9.356 1.00 56.12 107 VAL A CA 1
ATOM 850 C C . VAL A 1 107 ? 35.916 -36.970 -8.823 1.00 56.12 107 VAL A C 1
ATOM 852 O O . VAL A 1 107 ? 36.828 -37.110 -8.012 1.00 56.12 107 VAL A O 1
ATOM 855 N N . GLU A 1 108 ? 35.144 -37.981 -9.217 1.00 51.72 108 GLU A N 1
ATOM 856 C CA . GLU A 1 108 ? 35.569 -39.362 -9.056 1.00 51.72 108 GLU A CA 1
ATOM 857 C C . GLU A 1 108 ? 36.854 -39.519 -9.865 1.00 51.72 108 GLU A C 1
ATOM 859 O O . GLU A 1 108 ? 36.872 -39.399 -11.093 1.00 51.72 108 GLU A O 1
ATOM 864 N N . GLU A 1 109 ? 37.947 -39.707 -9.135 1.00 54.59 109 GLU A N 1
ATOM 865 C CA . GLU A 1 109 ? 39.281 -39.983 -9.637 1.00 54.59 109 GLU A CA 1
ATOM 866 C C . GLU A 1 109 ? 39.248 -41.329 -10.377 1.00 54.59 109 GLU A C 1
ATOM 868 O O . GLU A 1 109 ? 39.515 -42.395 -9.824 1.00 54.59 109 GLU A O 1
ATOM 873 N N . GLN A 1 110 ? 38.832 -41.303 -11.645 1.00 52.81 110 GLN A N 1
ATOM 874 C CA . GLN A 1 110 ? 38.901 -42.470 -12.512 1.00 52.81 110 GLN A CA 1
ATOM 875 C C . GLN A 1 110 ? 40.368 -42.715 -12.866 1.00 52.81 110 GLN A C 1
ATOM 877 O O . GLN A 1 110 ? 40.926 -42.103 -13.775 1.00 52.81 110 GLN A O 1
ATOM 882 N N . ASN A 1 111 ? 40.972 -43.612 -12.083 1.00 56.56 111 ASN A N 1
ATOM 883 C CA . ASN A 1 111 ? 42.246 -44.290 -12.297 1.00 56.56 111 ASN A CA 1
ATOM 884 C C . ASN A 1 111 ? 42.597 -44.439 -13.783 1.00 56.56 111 ASN A C 1
ATOM 886 O O . ASN A 1 111 ? 42.088 -45.322 -14.477 1.00 56.56 111 ASN A O 1
ATOM 890 N N . ILE A 1 112 ? 43.537 -43.623 -14.256 1.00 47.75 112 ILE A N 1
ATOM 891 C CA . ILE A 1 112 ? 44.163 -43.821 -15.559 1.00 47.75 112 ILE A CA 1
ATOM 892 C C . ILE A 1 112 ? 45.239 -44.893 -15.371 1.00 47.75 112 ILE A C 1
ATOM 894 O O . ILE A 1 112 ? 46.335 -44.624 -14.881 1.00 47.75 112 ILE A O 1
ATOM 898 N N . ALA A 1 113 ? 44.902 -46.138 -15.705 1.00 49.16 113 ALA A N 1
ATOM 899 C CA . ALA A 1 113 ? 45.854 -47.238 -15.741 1.00 49.16 113 ALA A CA 1
ATOM 900 C C . ALA A 1 113 ? 46.935 -46.941 -16.794 1.00 49.16 113 ALA A C 1
ATOM 902 O O . ALA A 1 113 ? 46.679 -46.959 -18.000 1.00 49.16 113 ALA A O 1
ATOM 903 N N . ILE A 1 114 ? 48.152 -46.650 -16.336 1.00 47.09 114 ILE A N 1
ATOM 904 C CA . ILE A 1 114 ? 49.313 -46.430 -17.198 1.00 47.09 114 ILE A CA 1
ATOM 905 C C . ILE A 1 114 ? 49.721 -47.788 -17.779 1.00 47.09 114 ILE A C 1
ATOM 907 O O . ILE A 1 114 ? 50.352 -48.602 -17.107 1.00 47.09 114 ILE A O 1
ATOM 911 N N . THR A 1 115 ? 49.352 -48.048 -19.033 1.00 48.88 115 THR A N 1
ATOM 912 C CA . THR A 1 115 ? 49.897 -49.180 -19.793 1.00 48.88 115 THR A CA 1
ATOM 913 C C . THR A 1 115 ? 51.267 -48.769 -20.322 1.00 48.88 115 THR A C 1
ATOM 915 O O . THR A 1 115 ? 51.372 -47.977 -21.256 1.00 48.88 115 THR A O 1
ATOM 918 N N . VAL A 1 116 ? 52.325 -49.283 -19.697 1.00 49.50 116 VAL A N 1
ATOM 919 C CA . VAL A 1 116 ? 53.705 -49.124 -20.166 1.00 49.50 116 VAL A CA 1
ATOM 920 C C . VAL A 1 116 ? 53.892 -50.016 -21.393 1.00 49.50 116 VAL A C 1
ATOM 922 O O . VAL A 1 116 ? 53.915 -51.238 -21.274 1.00 49.50 116 VAL A O 1
ATOM 925 N N . VAL A 1 117 ? 54.015 -49.413 -22.574 1.00 49.75 117 VAL A N 1
ATOM 926 C CA . VAL A 1 117 ? 54.436 -50.116 -23.792 1.00 49.75 117 VAL A CA 1
ATOM 927 C C . VAL A 1 117 ? 55.954 -49.980 -23.909 1.00 49.75 117 VAL A C 1
ATOM 929 O O . VAL A 1 117 ? 56.474 -48.875 -24.058 1.00 49.75 117 VAL A O 1
ATOM 932 N N . SER A 1 118 ? 56.669 -51.102 -23.792 1.00 57.22 118 SER A N 1
ATOM 933 C CA . SER A 1 118 ? 58.115 -51.188 -24.030 1.00 57.22 118 SER A CA 1
ATOM 934 C C . SER A 1 118 ? 58.452 -50.922 -25.503 1.00 57.22 118 SER A C 1
ATOM 936 O O . SER A 1 118 ? 57.699 -51.357 -26.377 1.00 57.22 118 SER A O 1
ATOM 938 N N . PRO A 1 119 ? 59.583 -50.265 -25.814 1.00 56.84 119 PRO A N 1
ATOM 939 C CA . PRO A 1 119 ? 59.998 -50.074 -27.195 1.00 56.84 119 PRO A CA 1
ATOM 940 C C . PRO A 1 119 ? 60.590 -51.371 -27.761 1.00 56.84 119 PRO A C 1
ATOM 942 O O . PRO A 1 119 ? 61.439 -52.010 -27.137 1.00 56.84 119 PRO A O 1
ATOM 945 N N . VAL A 1 120 ? 60.121 -51.746 -28.952 1.00 49.53 120 VAL A N 1
ATOM 946 C CA . VAL A 1 120 ? 60.732 -52.773 -29.803 1.00 49.53 120 VAL A CA 1
ATOM 947 C C . VAL A 1 120 ? 62.076 -52.243 -30.301 1.00 49.53 120 VAL A C 1
ATOM 949 O O . VAL A 1 120 ? 62.172 -51.105 -30.755 1.00 49.53 120 VAL A O 1
ATOM 952 N N . ILE A 1 121 ? 63.102 -53.074 -30.147 1.00 45.88 121 ILE A N 1
ATOM 953 C CA . ILE A 1 121 ? 64.449 -52.881 -30.678 1.00 45.88 121 ILE A CA 1
ATOM 954 C C . ILE A 1 121 ? 64.424 -53.351 -32.135 1.00 45.88 121 ILE A C 1
ATOM 956 O O . ILE A 1 121 ? 64.028 -54.491 -32.371 1.00 45.88 121 ILE A O 1
ATOM 960 N N . ASP A 1 122 ? 64.875 -52.502 -33.056 1.00 45.72 122 ASP A N 1
ATOM 961 C CA . ASP A 1 122 ? 65.457 -52.897 -34.346 1.00 45.72 122 ASP A CA 1
ATOM 962 C C . ASP A 1 122 ? 66.848 -52.259 -34.464 1.00 45.7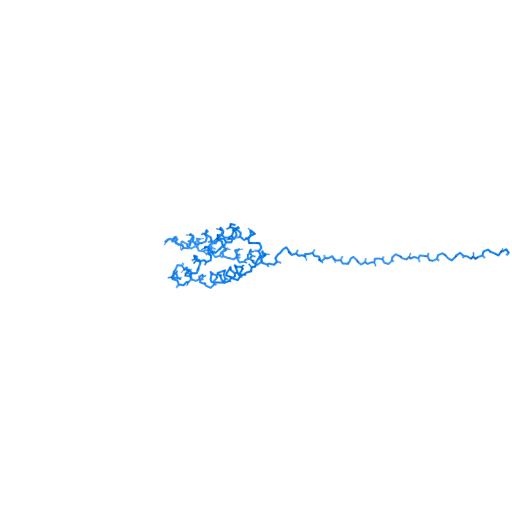2 122 ASP A C 1
ATOM 964 O O . ASP A 1 122 ? 66.976 -51.057 -34.116 1.00 45.72 122 ASP A O 1
#

pLDDT: mean 77.72, std 16.35, range [42.91, 93.88]

Organism: Vitis vinifera (NCBI:txid29760)

Radius of gyration: 27.22 Å; chains: 1; bounding box: 81×65×50 Å